Protein AF-A0AAE2D4R3-F1 (afdb_monomer_lite)

Foldseek 3Di:
DVVLVVVVVVVVVLDDPPDDPVLSLLLVLLCSQCVPPDDPVVSSVLSNVLSCCVPVVDDDPPVSVVVSCVSCVPSDPPPPPDDDPDDDDDDPPPDDDDDDDDDDDDDDD

Secondary structure (DSSP, 8-state):
-HHHHHHHHHHHTT--TT--HHHHHHHHHHHHHHTTTS-HHHHHHHHHHHHHHHHH-----HHHHHHHHHHHTTS-----TT---------------------------

Sequence (109 aa):
MLLFQLSMENLESWKRPHETPTEWRIRRSFLEKNFDKLQPERLQCLSHCFTNVKLYQVTYPTKVMEEINALGEDVGDIDTPGQSKQTNISPIISSSVGVVESEKEEQVS

pLDDT: mean 74.35, std 24.87, range [31.3, 98.38]

Organism: Schistosoma mekongi (NCBI:txid38744)

Radius of gyration: 20.98 Å; chains: 1; bounding box: 35×74×42 Å

InterPro domains:
  IPR021859 XRN2-binding (XTBD) domain [PF11952] (12-82)
  IPR021859 XRN2-binding (XTBD) domain [PS51827] (11-96)

Structure (mmCIF, N/CA/C/O backbone):
data_AF-A0AAE2D4R3-F1
#
_entry.id   AF-A0AAE2D4R3-F1
#
loop_
_atom_site.group_PDB
_atom_site.id
_atom_site.type_symbol
_atom_site.label_atom_id
_atom_site.label_alt_id
_atom_site.label_comp_id
_atom_site.label_asym_id
_atom_site.label_entity_id
_atom_site.label_seq_id
_atom_site.pdbx_PDB_ins_code
_atom_site.Cartn_x
_atom_site.Cartn_y
_atom_site.Cartn_z
_atom_site.occupancy
_atom_site.B_iso_or_equiv
_atom_site.auth_seq_id
_atom_site.auth_comp_id
_atom_site.auth_asym_id
_atom_site.auth_atom_id
_atom_site.pdbx_PDB_model_num
ATOM 1 N N . MET A 1 1 ? -11.827 -22.138 -4.155 1.00 49.84 1 MET A N 1
ATOM 2 C CA . MET A 1 1 ? -10.798 -22.119 -5.221 1.00 49.84 1 MET A CA 1
ATOM 3 C C . MET A 1 1 ? -11.171 -21.250 -6.423 1.00 49.84 1 MET A C 1
ATOM 5 O O . MET A 1 1 ? -10.287 -20.555 -6.888 1.00 49.84 1 MET A O 1
ATOM 9 N N . LEU A 1 2 ? -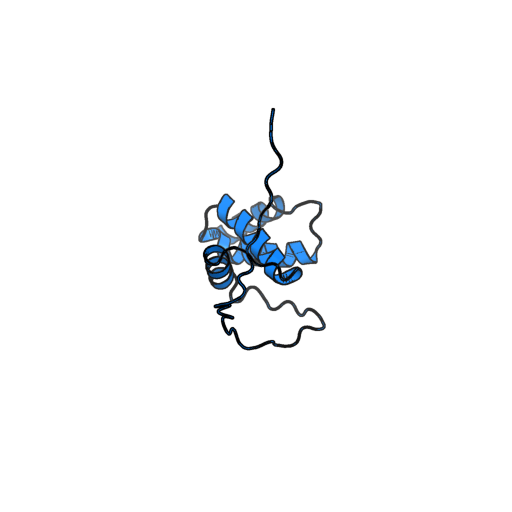12.426 -21.206 -6.901 1.00 47.47 2 LEU A N 1
ATOM 10 C CA . LEU A 1 2 ? -12.793 -20.385 -8.077 1.00 47.47 2 LEU A CA 1
ATOM 11 C C . LEU A 1 2 ? -12.680 -18.854 -7.880 1.00 47.47 2 LEU A C 1
ATOM 13 O O . LEU A 1 2 ? -12.335 -18.149 -8.820 1.00 47.47 2 LEU A O 1
ATOM 17 N N . LEU A 1 3 ? -12.930 -18.338 -6.669 1.00 49.47 3 LEU A N 1
ATOM 18 C CA . LEU A 1 3 ? -12.843 -16.895 -6.372 1.00 49.47 3 LEU A CA 1
ATOM 19 C C . LEU A 1 3 ? -11.412 -16.335 -6.490 1.00 49.47 3 LEU A C 1
ATOM 21 O O . LEU A 1 3 ? -11.238 -15.182 -6.864 1.00 49.47 3 LEU A O 1
ATOM 25 N N . PHE A 1 4 ? -10.393 -17.162 -6.236 1.00 50.28 4 PHE A N 1
ATOM 26 C CA . PHE A 1 4 ? -8.987 -16.738 -6.225 1.00 50.28 4 PHE A CA 1
ATOM 27 C C . PHE A 1 4 ? -8.403 -16.554 -7.635 1.00 50.28 4 PHE A C 1
ATOM 29 O O . PHE A 1 4 ? -7.438 -15.826 -7.825 1.00 50.28 4 PHE A O 1
ATOM 36 N N . GLN A 1 5 ? -8.980 -17.222 -8.638 1.00 47.25 5 GLN A N 1
ATOM 37 C CA . GLN A 1 5 ? -8.472 -17.176 -10.011 1.00 47.25 5 GLN A CA 1
ATOM 38 C C . GLN A 1 5 ? -9.074 -16.006 -10.807 1.00 47.25 5 GLN A C 1
ATOM 40 O O . GLN A 1 5 ? -8.384 -15.405 -11.622 1.00 47.25 5 GLN A O 1
ATOM 45 N N . LEU A 1 6 ? -10.316 -15.613 -10.491 1.00 48.88 6 LEU A N 1
ATOM 46 C CA . LEU A 1 6 ? -10.971 -14.409 -11.025 1.00 48.88 6 LEU A CA 1
ATOM 47 C C . LEU A 1 6 ? -10.335 -13.100 -10.518 1.00 48.88 6 LEU A C 1
ATOM 49 O O . LEU A 1 6 ? -10.417 -12.079 -11.196 1.00 48.88 6 LEU A O 1
ATOM 53 N N . SER A 1 7 ? -9.691 -13.105 -9.345 1.00 59.16 7 SER A N 1
ATOM 54 C CA . SER A 1 7 ? -9.035 -11.909 -8.798 1.00 59.16 7 SER A CA 1
ATOM 55 C C . SER A 1 7 ? -7.667 -11.628 -9.437 1.00 59.16 7 SER A C 1
ATOM 57 O O . SER A 1 7 ? -7.324 -10.465 -9.642 1.00 59.16 7 SER A O 1
ATOM 59 N N . MET A 1 8 ? -6.901 -12.657 -9.823 1.00 57.09 8 MET A N 1
ATOM 60 C CA . MET A 1 8 ? -5.547 -12.481 -10.372 1.00 57.09 8 MET A CA 1
ATOM 61 C C . MET A 1 8 ? -5.507 -11.808 -11.750 1.00 57.09 8 MET A C 1
ATOM 63 O O . MET A 1 8 ? -4.611 -10.995 -11.990 1.00 57.09 8 MET A O 1
ATOM 67 N N . GLU A 1 9 ? -6.454 -12.118 -12.643 1.00 60.09 9 GLU A N 1
ATOM 68 C CA . GLU A 1 9 ? -6.545 -11.465 -13.962 1.00 60.09 9 GLU A CA 1
ATOM 69 C C . GLU A 1 9 ? -6.920 -9.981 -13.828 1.00 60.09 9 GLU A C 1
ATOM 71 O O . GLU A 1 9 ? -6.399 -9.137 -14.557 1.00 60.09 9 GLU A O 1
ATOM 76 N N . ASN A 1 10 ? -7.735 -9.636 -12.826 1.00 74.12 10 ASN A N 1
ATOM 77 C CA . ASN A 1 10 ? -8.104 -8.249 -12.551 1.00 74.12 10 ASN A CA 1
ATOM 78 C C . ASN A 1 10 ? -6.934 -7.428 -11.996 1.00 74.12 10 ASN A C 1
ATOM 80 O O . ASN A 1 10 ? -6.803 -6.252 -12.337 1.00 74.12 10 ASN A O 1
ATOM 84 N N . LEU A 1 11 ? -6.062 -8.020 -11.176 1.00 88.06 11 LEU A N 1
ATOM 85 C CA . LEU A 1 11 ? -4.955 -7.281 -10.567 1.00 88.06 11 LEU A CA 1
ATOM 86 C C . LEU A 1 11 ? -3.894 -6.838 -11.574 1.00 88.06 11 LEU A C 1
ATOM 88 O O . LEU A 1 11 ? -3.338 -5.755 -11.409 1.00 88.06 11 LEU A O 1
ATOM 92 N N . GLU A 1 12 ? -3.632 -7.606 -12.636 1.00 90.06 12 GLU A N 1
ATOM 93 C CA . GLU A 1 12 ? -2.634 -7.198 -13.638 1.00 90.06 12 GLU A CA 1
ATOM 94 C C . GLU A 1 12 ? -3.031 -5.888 -14.336 1.00 90.06 12 GLU A C 1
ATOM 96 O O . GLU A 1 12 ? -2.170 -5.060 -14.629 1.00 90.06 12 GLU A O 1
ATOM 101 N N . SER A 1 13 ? -4.334 -5.632 -14.499 1.00 91.94 13 SER A N 1
ATOM 102 C CA . SER A 1 13 ? -4.835 -4.361 -15.043 1.00 91.94 13 SER A CA 1
ATOM 103 C C . SER A 1 13 ? -4.525 -3.146 -14.155 1.00 91.94 13 SER A C 1
ATOM 105 O O . SER A 1 13 ? -4.559 -2.008 -14.624 1.00 91.94 13 SER A O 1
ATOM 107 N N . TRP A 1 14 ? -4.206 -3.364 -12.874 1.00 94.19 14 TRP A N 1
ATOM 108 C CA . TRP A 1 14 ? -3.873 -2.295 -11.930 1.00 94.19 14 TRP A CA 1
ATOM 109 C C . TRP A 1 14 ? -2.390 -1.932 -11.945 1.00 94.19 14 TRP A C 1
ATOM 111 O O . TRP A 1 14 ? -2.019 -0.931 -11.322 1.00 94.19 14 TRP A O 1
ATOM 121 N N . LYS A 1 15 ? -1.536 -2.705 -12.626 1.00 95.56 15 LYS A N 1
ATOM 122 C CA . LYS A 1 15 ? -0.115 -2.392 -12.795 1.00 95.56 15 LYS A CA 1
ATOM 123 C C . LYS A 1 15 ? 0.064 -1.116 -13.619 1.00 95.56 15 LYS A C 1
ATOM 125 O O . LYS A 1 15 ? -0.559 -0.935 -14.663 1.00 95.56 15 LYS A O 1
ATOM 130 N N . ARG A 1 16 ? 0.946 -0.220 -13.176 1.00 93.88 16 ARG A N 1
ATOM 131 C CA . ARG A 1 16 ? 1.292 1.000 -13.910 1.00 93.88 16 ARG A CA 1
ATOM 132 C C . ARG A 1 16 ? 2.445 0.741 -14.883 1.00 93.88 16 ARG A C 1
ATOM 134 O O . ARG A 1 16 ? 3.377 0.016 -14.541 1.00 93.88 16 ARG A O 1
ATOM 141 N N . PRO A 1 17 ? 2.457 1.391 -16.062 1.00 95.25 17 PRO A N 1
ATOM 142 C CA . PRO A 1 17 ? 3.536 1.223 -17.040 1.00 95.25 17 PRO A CA 1
ATOM 143 C C . PRO A 1 17 ? 4.928 1.611 -16.524 1.00 95.25 17 PRO A C 1
ATOM 145 O O . PRO A 1 17 ? 5.927 1.109 -17.025 1.00 95.25 17 PRO A O 1
ATOM 148 N N . HIS A 1 18 ? 4.987 2.519 -15.547 1.00 94.69 18 HIS A N 1
ATOM 149 C CA . HIS A 1 18 ? 6.227 3.023 -14.957 1.00 94.69 18 HIS A CA 1
ATOM 150 C C . HIS A 1 18 ? 6.650 2.277 -13.684 1.00 94.69 18 HIS A C 1
ATOM 152 O O . HIS A 1 18 ? 7.687 2.615 -13.125 1.00 94.69 18 HIS A O 1
ATOM 158 N N . GLU A 1 19 ? 5.880 1.288 -13.215 1.00 95.00 19 GLU A N 1
ATOM 159 C CA . GLU A 1 19 ? 6.316 0.462 -12.088 1.00 95.00 19 GLU A CA 1
ATOM 160 C C . GLU A 1 19 ? 7.439 -0.478 -12.517 1.00 95.00 19 GLU A C 1
ATOM 162 O O . GLU A 1 19 ? 7.303 -1.278 -13.451 1.00 95.00 19 GLU A O 1
ATOM 167 N N . THR A 1 20 ? 8.540 -0.430 -11.777 1.00 96.44 20 THR A N 1
ATOM 168 C CA . THR A 1 20 ? 9.607 -1.416 -11.879 1.00 96.44 20 THR A CA 1
ATOM 169 C C . THR A 1 20 ? 9.093 -2.810 -11.498 1.00 96.44 20 THR A C 1
ATOM 171 O O . THR A 1 20 ? 8.130 -2.953 -10.734 1.00 96.44 20 THR A O 1
ATOM 174 N N . PRO A 1 21 ? 9.753 -3.887 -11.967 1.00 95.56 21 PRO A N 1
ATOM 175 C CA . PRO A 1 21 ? 9.395 -5.248 -11.571 1.00 95.56 21 PRO A CA 1
ATOM 176 C C . PRO A 1 21 ? 9.392 -5.458 -10.049 1.00 95.56 21 PRO A C 1
ATOM 178 O O . PRO A 1 21 ? 8.556 -6.199 -9.532 1.00 95.56 21 PRO A O 1
ATOM 181 N N . THR A 1 22 ? 10.297 -4.789 -9.330 1.00 95.00 22 THR A N 1
ATOM 182 C CA . THR A 1 22 ? 10.380 -4.859 -7.867 1.00 95.00 22 THR A CA 1
ATOM 183 C C . THR A 1 22 ? 9.192 -4.170 -7.202 1.00 95.00 22 THR A C 1
ATOM 185 O O . THR A 1 22 ? 8.558 -4.792 -6.352 1.00 95.00 22 THR A O 1
ATOM 188 N N . GLU A 1 23 ? 8.854 -2.939 -7.602 1.00 96.06 23 GLU A N 1
ATOM 189 C CA . GLU A 1 23 ? 7.675 -2.227 -7.083 1.00 96.06 23 GLU A CA 1
ATOM 190 C C . GLU A 1 23 ? 6.401 -3.038 -7.307 1.00 96.06 23 GLU A C 1
ATOM 192 O O . GLU A 1 23 ? 5.639 -3.254 -6.363 1.00 96.06 23 GLU A O 1
ATOM 197 N N . TRP A 1 24 ? 6.212 -3.557 -8.527 1.00 96.38 24 TRP A N 1
ATOM 198 C CA . TRP A 1 24 ? 5.021 -4.334 -8.852 1.00 96.38 24 TRP A CA 1
ATOM 199 C C . TRP A 1 24 ? 4.931 -5.612 -8.025 1.00 96.38 24 TRP A C 1
ATOM 201 O O . TRP A 1 24 ? 3.868 -5.915 -7.497 1.00 96.38 24 TRP A O 1
ATOM 211 N N . ARG A 1 25 ? 6.039 -6.344 -7.856 1.00 94.75 25 ARG A N 1
ATOM 212 C CA . ARG A 1 25 ? 6.060 -7.566 -7.041 1.00 94.75 25 ARG A CA 1
ATOM 213 C C . ARG A 1 25 ? 5.624 -7.291 -5.602 1.00 94.75 25 ARG A C 1
ATOM 215 O O . ARG A 1 25 ? 4.794 -8.022 -5.076 1.00 94.75 25 ARG A O 1
ATOM 222 N N . ILE A 1 26 ? 6.152 -6.238 -4.980 1.00 94.94 26 ILE A N 1
ATOM 223 C CA . ILE A 1 26 ? 5.806 -5.870 -3.597 1.00 94.94 26 ILE A CA 1
ATOM 224 C C . ILE A 1 26 ? 4.347 -5.430 -3.510 1.00 94.94 26 ILE A C 1
ATOM 226 O O . ILE A 1 26 ? 3.600 -5.905 -2.652 1.00 94.94 26 ILE A O 1
ATOM 230 N N . ARG A 1 27 ? 3.928 -4.550 -4.425 1.00 96.38 27 ARG A N 1
ATOM 231 C CA . ARG A 1 27 ? 2.567 -4.019 -4.436 1.00 96.38 27 ARG A CA 1
ATOM 232 C C . ARG A 1 27 ? 1.541 -5.119 -4.672 1.00 96.38 27 ARG A C 1
ATOM 234 O O . ARG A 1 27 ? 0.541 -5.180 -3.964 1.00 96.38 27 ARG A O 1
ATOM 241 N N . ARG A 1 28 ? 1.800 -6.012 -5.628 1.00 95.12 28 ARG A N 1
ATOM 242 C CA . ARG A 1 28 ? 0.930 -7.141 -5.966 1.00 95.12 28 ARG A CA 1
ATOM 243 C C . ARG A 1 28 ? 0.727 -8.069 -4.775 1.00 95.12 28 ARG A C 1
ATOM 245 O O . ARG A 1 28 ? -0.418 -8.392 -4.482 1.00 95.12 28 ARG A O 1
ATOM 252 N N . SER A 1 29 ? 1.783 -8.415 -4.041 1.00 93.88 29 SER A N 1
ATOM 253 C CA . SER A 1 29 ? 1.650 -9.246 -2.838 1.00 93.88 29 SER A CA 1
ATOM 254 C C . SER A 1 29 ? 0.737 -8.602 -1.785 1.00 93.88 29 SER A C 1
ATOM 256 O O . SER A 1 29 ? -0.068 -9.288 -1.154 1.00 93.88 29 SER A O 1
ATOM 258 N N . PHE A 1 30 ? 0.803 -7.275 -1.621 1.00 95.62 30 PHE A N 1
ATOM 259 C CA . PHE A 1 30 ? -0.113 -6.547 -0.738 1.00 95.62 30 PHE A CA 1
ATOM 260 C C . PHE A 1 30 ? -1.560 -6.562 -1.258 1.00 95.62 30 PHE A C 1
ATOM 262 O O . PHE A 1 30 ? -2.491 -6.745 -0.471 1.00 95.62 30 PHE A O 1
ATOM 269 N N . LEU A 1 31 ? -1.752 -6.379 -2.571 1.00 94.75 31 LEU A N 1
ATOM 270 C CA . LEU A 1 31 ? -3.064 -6.419 -3.223 1.00 94.75 31 LEU A CA 1
ATOM 271 C C . LEU A 1 31 ? -3.727 -7.791 -3.069 1.00 94.75 31 LEU A C 1
ATOM 273 O O . LEU A 1 31 ? -4.876 -7.861 -2.650 1.00 94.75 31 LEU A O 1
ATOM 277 N N . GLU A 1 32 ? -3.001 -8.871 -3.354 1.00 92.62 32 GLU A N 1
ATOM 278 C CA . GLU A 1 32 ? -3.505 -10.248 -3.282 1.00 92.62 32 GLU A CA 1
ATOM 279 C C . GLU A 1 32 ? -3.922 -10.628 -1.857 1.00 92.62 32 GLU A C 1
ATOM 281 O O . GLU A 1 32 ? -5.008 -11.168 -1.650 1.00 92.62 32 GLU A O 1
ATOM 286 N N . LYS A 1 33 ? -3.110 -10.281 -0.850 1.00 91.88 33 LYS A N 1
ATOM 287 C CA . LYS A 1 33 ? -3.406 -10.578 0.563 1.00 91.88 33 LYS A CA 1
ATOM 288 C C . LYS A 1 33 ? -4.668 -9.874 1.073 1.00 91.88 33 LYS A C 1
ATOM 290 O O . LYS A 1 33 ? -5.328 -10.367 1.994 1.00 91.88 33 LYS A O 1
ATOM 295 N N . ASN A 1 34 ? -4.963 -8.691 0.542 1.00 93.06 34 ASN A N 1
ATOM 296 C CA . ASN A 1 34 ? -5.977 -7.793 1.093 1.00 93.06 34 ASN A CA 1
ATOM 297 C C . ASN A 1 34 ? -7.155 -7.547 0.141 1.00 93.06 34 ASN A C 1
ATOM 299 O O . ASN A 1 34 ? -8.009 -6.718 0.455 1.00 93.06 34 ASN A O 1
ATOM 303 N N . PHE A 1 35 ? -7.231 -8.293 -0.967 1.00 90.75 35 PHE A N 1
ATOM 304 C CA . PHE A 1 35 ? -8.233 -8.117 -2.019 1.00 90.75 35 PHE A CA 1
ATOM 305 C C . PHE A 1 35 ? -9.669 -8.141 -1.488 1.00 90.75 35 PHE A C 1
ATOM 307 O O . PHE A 1 35 ? -10.453 -7.246 -1.784 1.00 90.75 35 PHE A O 1
ATOM 314 N N . ASP A 1 36 ? -9.979 -9.106 -0.623 1.00 90.50 36 ASP A N 1
ATOM 315 C CA . ASP A 1 36 ? -11.330 -9.298 -0.084 1.00 90.50 36 ASP A CA 1
ATOM 316 C C . ASP A 1 36 ? -11.606 -8.481 1.194 1.00 90.50 36 ASP A C 1
ATOM 318 O O . ASP A 1 36 ? -12.699 -8.548 1.755 1.00 90.50 36 ASP A O 1
ATOM 322 N N . LYS A 1 37 ? -10.618 -7.726 1.696 1.00 91.44 37 LYS A N 1
ATOM 323 C CA . LYS A 1 37 ? -10.720 -6.992 2.974 1.00 91.44 37 LYS A CA 1
ATOM 324 C C . LYS A 1 37 ? -11.075 -5.521 2.803 1.00 91.44 37 LYS A C 1
ATOM 326 O O . LYS A 1 37 ? -11.509 -4.884 3.759 1.00 91.44 37 LYS A O 1
ATOM 331 N N . LEU A 1 38 ? -10.827 -4.966 1.621 1.00 90.94 38 LEU A N 1
ATOM 332 C CA . LEU A 1 38 ? -10.893 -3.535 1.362 1.00 90.94 38 LEU A CA 1
ATOM 333 C C . LEU A 1 38 ? -11.651 -3.248 0.072 1.00 90.94 38 LEU A C 1
ATOM 335 O O . LEU A 1 38 ? -11.616 -4.025 -0.877 1.00 90.94 38 LEU A O 1
ATOM 339 N N . GLN A 1 39 ? -12.281 -2.077 0.016 1.00 93.62 39 GLN A N 1
ATOM 340 C CA . GLN A 1 39 ? -12.819 -1.565 -1.240 1.00 93.62 39 GLN A CA 1
ATOM 341 C C . GLN A 1 39 ? -11.681 -1.299 -2.243 1.00 93.62 39 GLN A C 1
ATOM 343 O O . GLN A 1 39 ? -10.595 -0.882 -1.816 1.00 93.62 39 GLN A O 1
ATOM 348 N N . PRO A 1 40 ? -11.910 -1.488 -3.557 1.00 91.19 40 PRO A N 1
ATOM 349 C CA . PRO A 1 40 ? -10.875 -1.377 -4.585 1.00 91.19 40 PRO A CA 1
ATOM 350 C C . PRO A 1 40 ? -10.056 -0.084 -4.527 1.00 91.19 40 PRO A C 1
ATOM 352 O O . PRO A 1 40 ? -8.829 -0.119 -4.612 1.00 91.19 40 PRO A O 1
ATOM 355 N N . GLU A 1 41 ? -10.712 1.058 -4.328 1.00 94.19 41 GLU A N 1
ATOM 356 C CA . GLU A 1 41 ? -10.071 2.373 -4.286 1.00 94.19 41 GLU A CA 1
ATOM 357 C C . GLU A 1 41 ? -9.135 2.496 -3.077 1.00 94.19 41 GLU A C 1
ATOM 359 O O . GLU A 1 41 ? -7.995 2.958 -3.198 1.00 94.19 41 GLU A O 1
ATOM 364 N N . ARG A 1 42 ? -9.589 2.034 -1.902 1.00 96.00 42 ARG A N 1
ATOM 365 C CA . ARG A 1 42 ? -8.780 2.046 -0.676 1.00 96.00 42 ARG A CA 1
ATOM 366 C C . ARG A 1 42 ? -7.615 1.071 -0.780 1.00 96.00 42 ARG A C 1
ATOM 368 O O . ARG A 1 42 ? -6.501 1.422 -0.396 1.00 96.00 42 ARG A O 1
ATOM 375 N N . LEU A 1 43 ? -7.862 -0.112 -1.337 1.00 95.88 43 LEU A N 1
ATOM 376 C CA . LEU A 1 43 ? -6.853 -1.138 -1.558 1.00 95.88 43 LEU A CA 1
ATOM 377 C C . LEU A 1 43 ? -5.736 -0.637 -2.483 1.00 95.88 43 LEU A C 1
ATOM 379 O O . LEU A 1 43 ? -4.561 -0.768 -2.143 1.00 95.88 43 LEU A O 1
ATOM 383 N N . GLN A 1 44 ? -6.084 -0.001 -3.607 1.00 95.75 44 GLN A N 1
ATOM 384 C CA . GLN A 1 44 ? -5.094 0.603 -4.502 1.00 95.75 44 GLN A CA 1
ATOM 385 C C . GLN A 1 44 ? -4.271 1.670 -3.779 1.00 95.75 44 GLN A C 1
ATOM 387 O O . GLN A 1 44 ? -3.041 1.617 -3.817 1.00 95.75 44 GLN A O 1
ATOM 392 N N . CYS A 1 45 ? -4.929 2.590 -3.070 1.00 97.81 45 CYS A N 1
ATOM 393 C CA . CYS A 1 45 ? -4.259 3.655 -2.326 1.00 97.81 45 CYS A CA 1
ATOM 394 C C . CYS A 1 45 ? -3.255 3.098 -1.303 1.00 97.81 45 CYS A C 1
ATOM 396 O O . CYS A 1 45 ? -2.076 3.453 -1.335 1.00 97.81 45 CYS A O 1
ATOM 398 N N . LEU A 1 46 ? -3.696 2.172 -0.449 1.00 97.94 46 LEU A N 1
ATOM 399 C CA . LEU A 1 46 ? -2.841 1.581 0.577 1.00 97.94 46 LEU A CA 1
ATOM 400 C C . LEU A 1 46 ? -1.722 0.724 -0.010 1.00 97.94 46 LEU A C 1
ATOM 402 O O . LEU A 1 46 ? -0.624 0.735 0.535 1.00 97.94 46 LEU A O 1
ATOM 406 N N . SER A 1 47 ? -1.955 0.044 -1.137 1.00 97.31 47 SER A N 1
ATOM 407 C CA . SER A 1 47 ? -0.906 -0.728 -1.807 1.00 97.31 47 SER A CA 1
ATOM 408 C C . SER A 1 47 ? 0.260 0.158 -2.256 1.00 97.31 47 SER A C 1
ATOM 410 O O . SER A 1 47 ? 1.416 -0.214 -2.081 1.00 97.31 47 SER A O 1
ATOM 412 N N . HIS A 1 48 ? -0.023 1.366 -2.756 1.00 97.38 48 HIS A N 1
ATOM 413 C CA . HIS A 1 48 ? 1.017 2.329 -3.114 1.00 97.38 48 HIS A CA 1
ATOM 414 C C . HIS A 1 48 ? 1.742 2.861 -1.879 1.00 97.38 48 HIS A C 1
ATOM 416 O O . HIS A 1 48 ? 2.971 2.910 -1.866 1.00 97.38 48 HIS A O 1
ATOM 422 N N . CYS A 1 49 ? 1.005 3.215 -0.824 1.00 98.00 49 CYS A N 1
ATOM 423 C CA . CYS A 1 49 ? 1.619 3.666 0.420 1.00 98.00 49 CYS A CA 1
ATOM 424 C C . CYS A 1 49 ? 2.524 2.581 1.029 1.00 98.00 49 CYS A C 1
ATOM 426 O O . CYS A 1 49 ? 3.639 2.890 1.437 1.00 98.00 49 CYS A O 1
ATOM 428 N N . PHE A 1 50 ? 2.093 1.315 1.032 1.00 97.44 50 PHE A N 1
ATOM 429 C CA . PHE A 1 50 ? 2.896 0.183 1.500 1.00 97.44 50 PHE A CA 1
ATOM 430 C C . PHE A 1 50 ? 4.195 0.038 0.703 1.00 97.44 50 PHE A C 1
ATOM 432 O O . PHE A 1 50 ? 5.270 -0.024 1.300 1.00 97.44 50 PHE A O 1
ATOM 439 N N . THR A 1 51 ? 4.116 0.043 -0.632 1.00 96.62 51 THR A N 1
ATOM 440 C CA . THR A 1 51 ? 5.305 -0.027 -1.495 1.00 96.62 51 THR A CA 1
ATOM 441 C C . THR A 1 51 ? 6.262 1.125 -1.211 1.00 96.62 51 THR A C 1
ATOM 443 O O . THR A 1 51 ? 7.464 0.898 -1.082 1.00 96.62 51 THR A O 1
ATOM 446 N N . ASN A 1 52 ? 5.742 2.341 -1.029 1.00 96.56 52 ASN A N 1
ATOM 447 C CA . ASN A 1 52 ? 6.574 3.503 -0.745 1.00 96.56 52 ASN A CA 1
ATOM 448 C C . ASN A 1 52 ? 7.260 3.421 0.622 1.00 96.56 52 ASN A C 1
ATOM 450 O O . ASN A 1 52 ? 8.443 3.738 0.728 1.00 96.56 52 ASN A O 1
ATOM 454 N N . VAL A 1 53 ? 6.555 2.964 1.660 1.00 95.75 53 VAL A N 1
ATOM 455 C CA . VAL A 1 53 ? 7.154 2.718 2.981 1.00 95.75 53 VAL A CA 1
ATOM 456 C C . VAL A 1 53 ? 8.250 1.655 2.870 1.00 95.75 53 VAL A C 1
ATOM 458 O O . VAL A 1 53 ? 9.352 1.852 3.374 1.00 95.75 53 VAL A O 1
ATOM 461 N N . LYS A 1 54 ? 7.981 0.540 2.177 1.00 93.06 54 LYS A N 1
ATOM 462 C CA . LYS A 1 54 ? 8.911 -0.595 2.078 1.00 93.06 54 LYS A CA 1
ATOM 463 C C . LYS A 1 54 ? 10.160 -0.299 1.248 1.00 93.06 54 LYS A C 1
ATOM 465 O O . LYS A 1 54 ? 11.241 -0.730 1.633 1.00 93.06 54 LYS A O 1
ATOM 470 N N . LEU A 1 55 ? 10.029 0.401 0.123 1.00 94.38 55 LEU A N 1
ATOM 471 C CA . LEU A 1 55 ? 11.151 0.652 -0.789 1.00 94.38 55 LEU A CA 1
ATOM 472 C C . LEU A 1 55 ? 11.855 1.982 -0.542 1.00 94.38 55 LEU A C 1
ATOM 474 O O . LEU A 1 55 ? 13.072 2.064 -0.691 1.00 94.38 55 LEU A O 1
ATOM 478 N N . TYR A 1 56 ? 11.100 3.013 -0.169 1.00 94.31 56 TYR A N 1
ATOM 479 C CA . TYR A 1 56 ? 11.595 4.387 -0.097 1.00 94.31 56 TYR A CA 1
ATOM 480 C C . TYR A 1 56 ? 11.617 4.946 1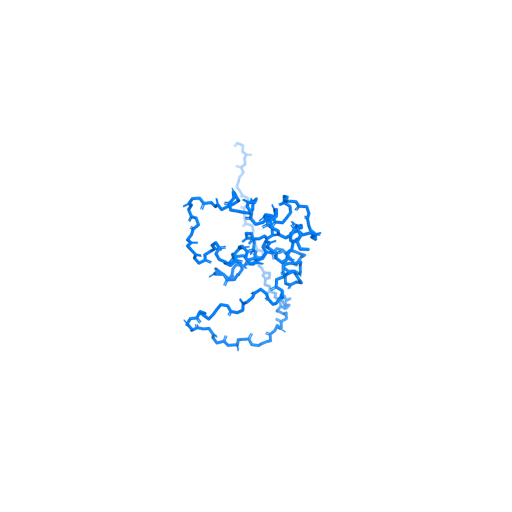.328 1.00 94.31 56 TYR A C 1
ATOM 482 O O . TYR A 1 56 ? 12.031 6.087 1.512 1.00 94.31 56 TYR A O 1
ATOM 490 N N . GLN A 1 57 ? 11.199 4.161 2.331 1.00 91.94 57 GLN A N 1
ATOM 491 C CA . GLN A 1 57 ? 11.239 4.519 3.758 1.00 91.94 57 GLN A CA 1
ATOM 492 C C . GLN A 1 57 ? 10.518 5.836 4.085 1.00 91.94 57 GLN A C 1
ATOM 494 O O . GLN A 1 57 ? 10.841 6.518 5.058 1.00 91.94 57 GLN A O 1
ATOM 499 N N . VAL A 1 58 ? 9.524 6.203 3.273 1.00 96.19 58 VAL A N 1
ATOM 500 C CA . VAL A 1 58 ? 8.686 7.373 3.546 1.00 96.19 58 VAL A CA 1
ATOM 501 C C . VAL A 1 58 ? 7.697 7.066 4.664 1.00 96.19 58 VAL A C 1
ATOM 503 O O . VAL A 1 58 ? 7.363 5.908 4.922 1.00 96.19 58 VAL A O 1
ATOM 506 N N . THR A 1 59 ? 7.185 8.112 5.304 1.00 94.88 59 THR A N 1
ATOM 507 C CA . THR A 1 59 ? 6.160 8.002 6.341 1.00 94.88 59 THR A CA 1
ATOM 508 C C . THR A 1 59 ? 4.875 8.710 5.926 1.00 94.88 59 THR A C 1
ATOM 510 O O . THR A 1 59 ? 4.871 9.660 5.143 1.00 94.88 59 THR A O 1
ATOM 513 N N . TYR A 1 60 ? 3.764 8.219 6.463 1.00 96.38 60 TYR A N 1
ATOM 514 C CA . TYR A 1 60 ? 2.419 8.754 6.269 1.00 96.38 60 TYR A CA 1
ATOM 515 C C . TYR A 1 60 ? 1.800 9.092 7.636 1.00 96.38 60 TYR A C 1
ATOM 517 O O . TYR A 1 60 ? 2.373 8.738 8.670 1.00 96.38 60 TYR A O 1
ATOM 525 N N . PRO A 1 61 ? 0.636 9.767 7.689 1.00 98.38 61 PRO A N 1
ATOM 526 C CA . PRO A 1 61 ? -0.061 10.013 8.950 1.00 98.38 61 PRO A CA 1
ATOM 527 C C . PRO A 1 61 ? -0.282 8.731 9.762 1.00 98.38 61 PRO A C 1
ATOM 529 O O . PRO A 1 61 ? -0.534 7.671 9.190 1.00 98.38 61 PRO A O 1
ATOM 532 N N . THR A 1 62 ? -0.258 8.839 11.094 1.00 96.81 62 THR A N 1
ATOM 533 C CA . THR A 1 62 ? -0.260 7.697 12.029 1.00 96.81 62 THR A CA 1
ATOM 534 C C . THR A 1 62 ? -1.308 6.637 11.702 1.00 96.81 62 THR A C 1
ATOM 536 O O . THR A 1 62 ? -0.969 5.467 11.575 1.00 96.81 62 THR A O 1
ATOM 539 N N . LYS A 1 63 ? -2.558 7.046 11.451 1.00 96.75 63 LYS A N 1
ATOM 540 C CA . LYS A 1 63 ? -3.652 6.119 11.115 1.00 96.75 63 LYS A CA 1
ATOM 541 C C . LYS A 1 63 ? -3.380 5.292 9.854 1.00 96.75 63 LYS A C 1
ATOM 543 O O . LYS A 1 63 ? -3.765 4.134 9.778 1.00 96.75 63 LYS A O 1
ATOM 548 N N . VAL A 1 64 ? -2.719 5.887 8.859 1.00 96.94 64 VAL A N 1
ATOM 549 C CA . VAL A 1 64 ? -2.340 5.199 7.616 1.00 96.94 64 VAL A CA 1
ATOM 550 C C . VAL A 1 64 ? -1.210 4.212 7.889 1.00 96.94 64 VAL A C 1
ATOM 552 O O . VAL A 1 64 ? -1.253 3.092 7.394 1.00 96.94 64 VAL A O 1
ATOM 555 N N . MET A 1 65 ? -0.228 4.600 8.706 1.00 97.19 65 MET A N 1
ATOM 556 C CA . MET A 1 65 ? 0.869 3.708 9.089 1.00 97.19 65 MET A CA 1
ATOM 557 C C . MET A 1 65 ? 0.364 2.488 9.865 1.00 97.19 65 MET A C 1
ATOM 559 O O . MET A 1 65 ? 0.772 1.371 9.567 1.00 97.19 65 MET A O 1
ATOM 563 N N . GLU A 1 66 ? -0.553 2.678 10.816 1.00 97.00 66 GLU A N 1
ATOM 564 C CA . GLU A 1 66 ? -1.184 1.590 11.574 1.00 97.00 66 GLU A CA 1
ATOM 565 C C . GLU A 1 66 ? -1.911 0.602 10.654 1.00 97.00 66 GLU A C 1
ATOM 567 O O . GLU A 1 66 ? -1.707 -0.608 10.754 1.00 97.00 66 GLU A O 1
ATOM 572 N N . GLU A 1 67 ? -2.710 1.114 9.716 1.00 96.69 67 GLU A N 1
ATOM 573 C CA . GLU A 1 67 ? -3.476 0.290 8.780 1.00 96.69 67 GLU A CA 1
ATOM 574 C C . GLU A 1 67 ? -2.562 -0.492 7.825 1.00 96.69 67 GLU A C 1
ATOM 576 O O . GLU A 1 67 ? -2.748 -1.692 7.624 1.00 96.69 67 GLU A O 1
ATOM 581 N N . ILE A 1 68 ? -1.528 0.155 7.281 1.00 95.81 68 ILE A N 1
ATOM 582 C CA . ILE A 1 68 ? -0.549 -0.492 6.399 1.00 95.81 68 ILE A CA 1
ATOM 583 C C . ILE A 1 68 ? 0.236 -1.571 7.142 1.00 95.81 68 ILE A C 1
ATOM 585 O O . ILE A 1 68 ? 0.454 -2.644 6.583 1.00 95.81 68 ILE A O 1
ATOM 589 N N . ASN A 1 69 ? 0.641 -1.315 8.387 1.00 94.38 69 ASN A N 1
ATOM 590 C CA . ASN A 1 69 ? 1.370 -2.290 9.194 1.00 94.38 69 ASN A CA 1
ATOM 591 C C . ASN A 1 69 ? 0.503 -3.517 9.499 1.00 94.38 69 ASN A C 1
ATOM 593 O O . ASN A 1 69 ? 0.960 -4.642 9.314 1.00 94.38 69 ASN A O 1
ATOM 597 N N . ALA A 1 70 ? -0.758 -3.310 9.886 1.00 95.44 70 ALA A N 1
ATOM 598 C CA . ALA A 1 70 ? -1.688 -4.400 10.171 1.00 95.44 70 ALA A CA 1
ATOM 599 C C . ALA A 1 70 ? -2.018 -5.244 8.923 1.00 95.44 70 ALA A C 1
ATOM 601 O O . ALA A 1 70 ? -2.148 -6.463 8.998 1.00 95.44 70 ALA A O 1
ATOM 602 N N . LEU A 1 71 ? -2.151 -4.614 7.753 1.00 94.75 71 LEU A N 1
ATOM 603 C CA . LEU A 1 71 ? -2.484 -5.309 6.501 1.00 94.75 71 LEU A CA 1
ATOM 604 C C . LEU A 1 71 ? -1.263 -5.908 5.788 1.00 94.75 71 LEU A C 1
ATOM 606 O O . LEU A 1 71 ? -1.412 -6.850 5.003 1.00 94.75 71 LEU A O 1
ATOM 610 N N . GLY A 1 72 ? -0.081 -5.340 6.025 1.00 92.25 72 GLY A N 1
ATOM 611 C CA . GLY A 1 72 ? 1.188 -5.690 5.389 1.00 92.25 72 GLY A CA 1
ATOM 612 C C . GLY A 1 72 ? 2.036 -6.698 6.164 1.00 92.25 72 GLY A C 1
ATOM 613 O O . GLY A 1 72 ? 3.087 -7.098 5.666 1.00 92.25 72 GLY A O 1
ATOM 614 N N . GLU A 1 73 ? 1.601 -7.122 7.353 1.00 85.56 73 GLU A N 1
ATOM 615 C CA . GLU A 1 73 ? 2.220 -8.223 8.102 1.00 85.56 73 GLU A CA 1
ATOM 616 C C . GLU A 1 73 ? 2.352 -9.462 7.196 1.00 85.56 73 GLU A C 1
ATOM 618 O O . GLU A 1 73 ? 1.449 -9.742 6.409 1.00 85.56 73 GLU A O 1
ATOM 623 N N . ASP A 1 74 ? 3.474 -10.182 7.225 1.00 78.81 74 ASP A N 1
ATOM 624 C CA . ASP A 1 74 ? 3.775 -11.333 6.346 1.00 78.81 74 ASP A CA 1
ATOM 625 C C . ASP A 1 74 ? 3.733 -11.089 4.823 1.00 78.81 74 ASP A C 1
ATOM 627 O O . ASP A 1 74 ? 3.866 -12.036 4.042 1.00 78.81 74 ASP A O 1
ATOM 631 N N . VAL A 1 75 ? 3.583 -9.847 4.344 1.00 77.12 75 VAL A N 1
ATOM 632 C CA . VAL A 1 75 ? 3.850 -9.525 2.933 1.00 77.12 75 VAL A CA 1
ATOM 633 C C . VAL A 1 75 ? 5.369 -9.508 2.766 1.00 77.12 75 VAL A C 1
ATOM 635 O O . VAL A 1 75 ? 5.987 -8.453 2.872 1.00 77.12 75 VAL A O 1
ATOM 638 N N . GLY A 1 76 ? 5.912 -10.724 2.614 1.00 58.94 76 GLY A N 1
ATOM 639 C CA . GLY A 1 76 ? 7.306 -11.148 2.452 1.00 58.94 76 GLY A CA 1
ATOM 640 C C . GLY A 1 76 ? 8.394 -10.116 2.734 1.00 58.94 76 GLY A C 1
ATOM 641 O O . GLY A 1 76 ? 8.499 -9.114 2.026 1.00 58.94 76 GLY A O 1
ATOM 642 N N . ASP A 1 77 ? 9.294 -10.436 3.668 1.00 56.06 77 ASP A N 1
ATOM 643 C CA . ASP A 1 77 ? 10.659 -9.906 3.639 1.00 56.06 77 ASP A CA 1
ATOM 644 C C . ASP A 1 77 ? 11.277 -10.323 2.301 1.00 56.06 77 ASP A C 1
ATOM 646 O O . ASP A 1 77 ? 11.756 -11.439 2.117 1.00 56.06 77 ASP A O 1
ATOM 650 N N . ILE A 1 78 ? 11.170 -9.447 1.305 1.00 53.47 78 ILE A N 1
ATOM 651 C CA . ILE A 1 78 ? 11.935 -9.599 0.081 1.00 53.47 78 ILE A CA 1
ATOM 652 C C . ILE A 1 78 ? 13.369 -9.350 0.514 1.00 53.47 78 ILE A C 1
ATOM 654 O O . ILE A 1 78 ? 13.645 -8.256 1.000 1.00 53.47 78 ILE A O 1
ATOM 658 N N . ASP A 1 79 ? 14.237 -10.350 0.365 1.00 46.62 79 ASP A N 1
ATOM 659 C CA . ASP A 1 79 ? 15.672 -10.242 0.618 1.00 46.62 79 ASP A CA 1
ATOM 660 C C . ASP A 1 79 ? 16.252 -9.083 -0.208 1.00 46.62 79 ASP A C 1
ATOM 662 O O . ASP A 1 79 ? 16.728 -9.251 -1.333 1.00 46.62 79 ASP A O 1
ATOM 666 N N . THR A 1 80 ? 16.170 -7.863 0.313 1.00 44.62 80 THR A N 1
ATOM 667 C CA . THR A 1 80 ? 16.965 -6.738 -0.137 1.00 44.62 80 THR A CA 1
ATOM 668 C C . THR A 1 80 ? 18.362 -7.000 0.409 1.00 44.62 80 THR A C 1
ATOM 670 O O . THR A 1 80 ? 18.541 -7.088 1.627 1.00 44.62 80 THR A O 1
ATOM 673 N N . PRO A 1 81 ? 19.385 -7.172 -0.4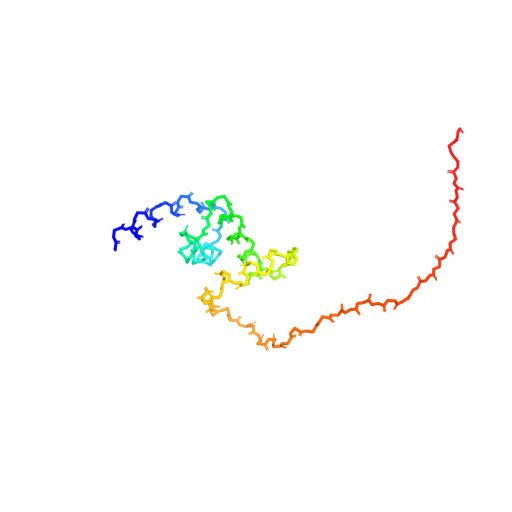47 1.00 33.88 81 PRO A N 1
ATOM 674 C CA . PRO A 1 81 ? 20.745 -7.295 0.041 1.00 33.88 81 PRO A CA 1
ATOM 675 C C . PRO A 1 81 ? 21.108 -5.994 0.771 1.00 33.88 81 PRO A C 1
ATOM 677 O O . PRO A 1 81 ? 21.297 -4.958 0.138 1.00 33.88 81 PRO A O 1
ATOM 680 N N . GLY A 1 82 ? 21.172 -6.047 2.105 1.00 43.72 82 GLY A N 1
ATOM 681 C CA . GLY A 1 82 ? 21.761 -4.999 2.940 1.00 43.72 82 GLY A CA 1
ATOM 682 C C . GLY A 1 82 ? 20.808 -4.107 3.741 1.00 43.72 82 GLY A C 1
ATOM 683 O O . GLY A 1 82 ? 20.954 -2.890 3.674 1.00 43.72 82 GLY A O 1
ATOM 684 N N . GLN A 1 83 ? 19.906 -4.656 4.565 1.00 46.44 83 GLN A N 1
ATOM 685 C CA . GLN A 1 83 ? 19.283 -3.860 5.635 1.00 46.44 83 GLN A CA 1
ATOM 686 C C . GLN A 1 83 ? 19.370 -4.547 7.002 1.00 46.44 83 GLN A C 1
ATOM 688 O O . GLN A 1 83 ? 18.800 -5.604 7.262 1.00 46.44 83 GLN A O 1
ATOM 693 N N . SER A 1 84 ? 20.147 -3.912 7.877 1.00 38.00 84 SER A N 1
ATOM 694 C CA . SER A 1 84 ? 20.299 -4.208 9.296 1.00 38.00 84 SER A CA 1
ATOM 695 C C . SER A 1 84 ? 18.938 -4.188 9.990 1.00 38.00 84 SER A C 1
ATOM 697 O O . SER A 1 84 ? 18.167 -3.244 9.830 1.00 38.00 84 SER A O 1
ATOM 699 N N . LYS A 1 85 ? 18.662 -5.200 10.816 1.00 44.06 85 LYS A N 1
ATOM 700 C CA . LYS A 1 85 ? 17.499 -5.232 11.708 1.00 44.06 85 LYS A CA 1
ATOM 701 C C . LYS A 1 85 ? 17.597 -4.072 12.708 1.00 44.06 85 LYS A C 1
ATOM 703 O O . LYS A 1 85 ? 18.256 -4.216 13.734 1.00 44.06 85 LYS A O 1
ATOM 708 N N . GLN A 1 86 ? 16.967 -2.928 12.440 1.00 40.75 86 GLN A N 1
ATOM 709 C CA . GLN A 1 86 ? 16.805 -1.892 13.460 1.00 40.75 86 GLN A CA 1
ATOM 710 C C . GLN A 1 86 ? 15.534 -2.191 14.257 1.00 40.75 86 GLN A C 1
ATOM 712 O O . GLN A 1 86 ? 14.424 -1.794 13.920 1.00 40.75 86 GLN A O 1
ATOM 717 N N . THR A 1 87 ? 15.728 -2.958 15.323 1.00 40.06 87 THR A N 1
ATOM 718 C CA . THR A 1 87 ? 14.786 -3.101 16.430 1.00 40.06 87 THR A CA 1
ATOM 719 C C . THR A 1 87 ? 14.650 -1.784 17.201 1.00 40.06 87 THR A C 1
ATOM 721 O O . THR A 1 87 ? 15.660 -1.118 17.430 1.00 40.06 87 THR A O 1
ATOM 724 N N . ASN A 1 88 ? 13.443 -1.542 17.718 1.00 35.34 88 ASN A N 1
ATOM 725 C CA . ASN A 1 88 ? 13.021 -0.534 18.705 1.00 35.34 88 ASN A CA 1
ATOM 726 C C . ASN A 1 88 ? 12.467 0.787 18.156 1.00 35.34 88 ASN A C 1
ATOM 728 O O . ASN A 1 88 ? 13.182 1.734 17.843 1.00 35.34 88 ASN A O 1
ATOM 732 N N . ILE A 1 89 ? 11.134 0.843 18.164 1.00 49.34 89 ILE A N 1
ATOM 733 C CA . ILE A 1 89 ? 10.351 2.070 18.218 1.00 49.34 89 ILE A CA 1
ATOM 734 C C . ILE A 1 89 ? 10.546 2.668 19.617 1.00 49.34 89 ILE A C 1
ATOM 736 O O . ILE A 1 89 ? 10.141 2.060 20.605 1.00 49.34 89 ILE A O 1
ATOM 740 N N . SER A 1 90 ? 11.107 3.872 19.687 1.00 31.30 90 SER A N 1
ATOM 741 C CA . SER A 1 90 ? 10.919 4.782 20.820 1.00 31.30 90 SER A CA 1
ATOM 742 C C . SER A 1 90 ?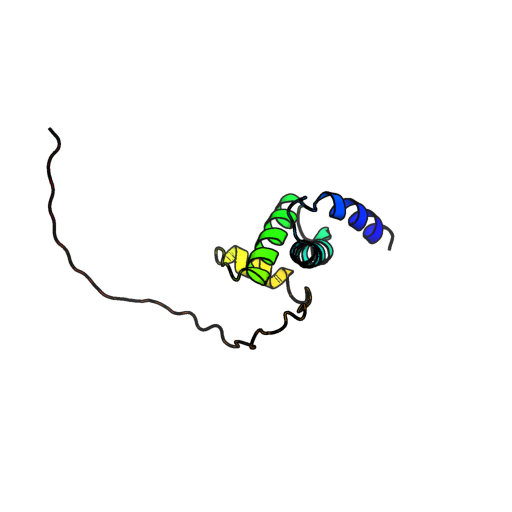 10.342 6.086 20.267 1.00 31.30 90 SER A C 1
ATOM 744 O O . SER A 1 90 ? 10.922 6.639 19.329 1.00 31.30 90 SER A O 1
ATOM 746 N N . PRO A 1 91 ? 9.217 6.598 20.793 1.00 42.78 91 PRO A N 1
ATOM 747 C CA . PRO A 1 91 ? 8.662 7.860 20.331 1.00 42.78 91 PRO A CA 1
ATOM 748 C C . PRO A 1 91 ? 9.547 9.003 20.842 1.00 42.78 91 PRO A C 1
ATOM 750 O O . PRO A 1 91 ? 9.662 9.210 22.050 1.00 42.78 91 PRO A O 1
ATOM 753 N N . ILE A 1 92 ? 10.175 9.760 19.938 1.00 41.44 92 ILE A N 1
ATOM 754 C CA . ILE A 1 92 ? 10.798 11.032 20.320 1.00 41.44 92 ILE A CA 1
ATOM 755 C C . ILE A 1 92 ? 9.665 12.037 20.523 1.00 41.44 92 ILE A C 1
ATOM 757 O O . ILE A 1 92 ? 9.157 12.650 19.586 1.00 41.44 92 ILE A O 1
ATOM 761 N N . ILE A 1 93 ? 9.262 12.178 21.782 1.00 45.84 93 ILE A N 1
ATOM 762 C CA . ILE A 1 93 ? 8.534 13.338 22.281 1.00 45.84 93 ILE A CA 1
ATOM 763 C C . ILE A 1 93 ? 9.522 14.508 22.207 1.00 45.84 93 ILE A C 1
ATOM 765 O O . ILE A 1 93 ? 10.402 14.628 23.055 1.00 45.84 93 ILE A O 1
ATOM 769 N N . SER A 1 94 ? 9.419 15.361 21.188 1.00 38.56 94 SER A N 1
ATOM 770 C CA . SER A 1 94 ? 10.145 16.636 21.179 1.00 38.56 94 SER A CA 1
ATOM 771 C C . SER A 1 94 ? 9.310 17.690 21.897 1.00 38.56 94 SER A C 1
ATOM 773 O O . SER A 1 94 ? 8.648 18.520 21.277 1.00 38.56 94 SER A O 1
ATOM 775 N N . SER A 1 95 ? 9.317 17.632 23.224 1.00 35.75 95 S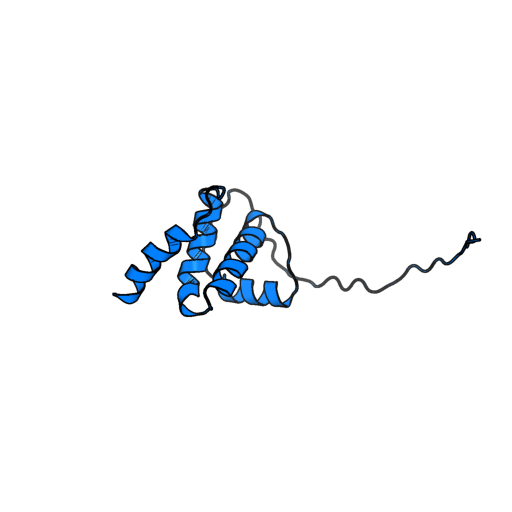ER A N 1
ATOM 776 C CA . SER A 1 95 ? 8.877 18.729 24.078 1.00 35.75 95 SER A CA 1
ATOM 777 C C . SER A 1 95 ? 10.052 19.673 24.360 1.00 35.75 95 SER A C 1
ATOM 779 O O . SER A 1 95 ? 10.967 19.285 25.083 1.00 35.75 95 SER A O 1
ATOM 781 N N . SER A 1 96 ? 9.923 20.914 23.859 1.00 41.47 96 SER A N 1
ATOM 782 C CA . SER A 1 96 ? 10.416 22.176 24.463 1.00 41.47 96 SER A CA 1
ATOM 783 C C . SER A 1 96 ? 11.942 22.443 24.340 1.00 41.47 96 SER A C 1
ATOM 785 O O . SER A 1 96 ? 12.736 21.537 24.514 1.00 41.47 96 SER A O 1
ATOM 787 N N . VAL A 1 97 ? 12.501 23.632 24.064 1.00 36.84 97 VAL A N 1
ATOM 788 C CA . VAL A 1 97 ? 12.124 25.053 24.220 1.00 36.84 97 VAL A CA 1
ATOM 789 C C . VAL A 1 97 ? 13.002 25.892 23.270 1.00 36.84 97 VAL A C 1
ATOM 791 O O . VAL A 1 97 ? 14.168 25.558 23.070 1.00 36.84 97 VAL A O 1
ATOM 794 N N . GLY A 1 98 ? 12.500 27.036 22.793 1.00 32.06 98 GLY A N 1
ATOM 795 C CA . GLY A 1 98 ? 13.356 28.118 22.294 1.00 32.06 98 GLY A CA 1
ATOM 796 C C . GLY A 1 98 ? 12.577 29.328 21.784 1.00 32.06 98 GLY A C 1
ATOM 797 O O . GLY A 1 98 ? 12.468 29.519 20.581 1.00 32.06 98 GLY A O 1
ATOM 798 N N . VAL A 1 99 ? 12.018 30.124 22.698 1.00 35.47 99 VAL A N 1
ATOM 799 C CA . VAL A 1 99 ? 11.489 31.470 22.417 1.00 35.47 99 VAL A CA 1
ATOM 800 C C . VAL A 1 99 ? 12.630 32.373 21.948 1.00 35.47 99 VAL A C 1
ATOM 802 O O . VAL A 1 99 ? 13.624 32.475 22.662 1.00 35.47 99 VAL A O 1
ATOM 805 N N . VAL A 1 100 ? 12.444 33.086 20.833 1.00 38.47 100 VAL A N 1
ATOM 806 C CA . VAL A 1 100 ? 12.925 34.469 20.691 1.00 38.47 100 VAL A CA 1
ATOM 807 C C . VAL A 1 100 ? 11.917 35.250 19.837 1.00 38.47 100 VAL A C 1
ATOM 809 O O . VAL A 1 100 ? 11.729 34.956 18.658 1.00 38.47 100 VAL A O 1
ATOM 812 N N . GLU A 1 101 ? 11.236 36.208 20.464 1.00 35.62 101 GLU A N 1
ATOM 813 C CA . GLU A 1 101 ? 10.534 37.311 19.799 1.00 35.62 101 GLU A CA 1
ATOM 814 C C . GLU A 1 101 ? 11.550 38.271 19.158 1.00 35.62 101 GLU A C 1
ATOM 816 O O . GLU A 1 101 ? 12.652 38.446 19.676 1.00 35.62 101 GLU A O 1
ATOM 821 N N . SER A 1 102 ? 11.182 38.892 18.034 1.00 34.06 102 SER A N 1
ATOM 822 C CA . SER A 1 102 ? 10.961 40.349 17.944 1.00 34.06 102 SER A CA 1
ATOM 823 C C . SER A 1 102 ? 10.950 40.820 16.482 1.00 34.06 102 SER A C 1
ATOM 825 O O . SER A 1 102 ? 11.972 40.836 15.804 1.00 34.06 102 SER A O 1
ATOM 827 N N . GLU A 1 103 ? 9.744 41.186 16.042 1.00 42.41 103 GLU A N 1
ATOM 828 C CA . GLU A 1 103 ? 9.364 42.421 15.334 1.00 42.41 103 GLU A CA 1
ATOM 829 C C . GLU A 1 103 ? 10.263 42.978 14.212 1.00 42.41 103 GLU A C 1
ATOM 831 O O . GLU A 1 103 ? 11.376 43.448 14.443 1.00 42.41 103 GLU A O 1
ATOM 836 N N . LYS A 1 104 ? 9.661 43.160 13.027 1.00 42.28 104 LYS A N 1
ATOM 837 C CA . LYS A 1 104 ? 9.247 44.508 12.593 1.00 42.28 104 LYS A CA 1
ATOM 838 C C . LYS A 1 104 ? 8.264 44.473 11.422 1.00 42.28 104 LYS A C 1
ATOM 840 O O . LYS A 1 104 ? 8.513 43.853 10.393 1.00 42.28 104 LYS A O 1
ATOM 845 N N . GLU A 1 105 ? 7.155 45.173 11.630 1.00 43.91 105 GLU A N 1
ATOM 846 C CA . GLU A 1 105 ? 6.228 45.652 10.611 1.00 43.91 105 GLU A CA 1
ATOM 847 C C . GLU A 1 105 ? 6.953 46.569 9.619 1.00 43.91 105 GLU A C 1
ATOM 849 O O . GLU A 1 105 ? 7.708 47.453 10.030 1.00 43.91 105 GLU A O 1
ATOM 854 N N . GLU A 1 106 ? 6.649 46.435 8.330 1.00 46.97 106 GLU A N 1
ATOM 855 C CA . GLU A 1 106 ? 6.734 47.565 7.409 1.00 46.97 106 GLU A CA 1
ATOM 856 C C . GLU A 1 106 ? 5.473 47.608 6.540 1.00 46.97 106 GLU A C 1
ATOM 858 O O . GLU A 1 106 ? 4.937 46.586 6.109 1.00 46.97 106 GLU A O 1
ATOM 863 N N . GLN A 1 107 ? 4.941 48.821 6.444 1.00 46.03 107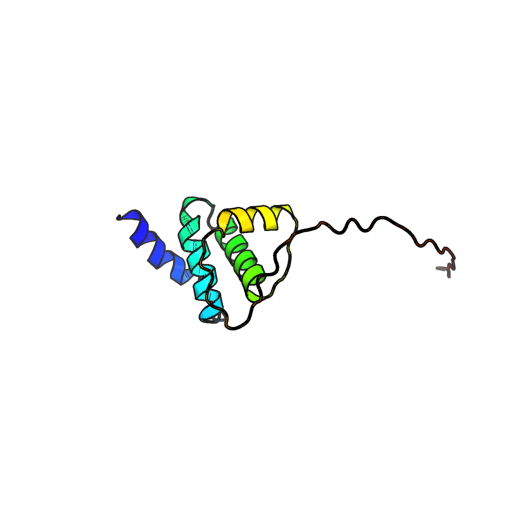 GLN A N 1
ATOM 864 C CA . GLN A 1 107 ? 3.537 49.157 6.270 1.00 46.03 107 GLN A CA 1
ATOM 865 C C . GLN A 1 107 ? 3.035 49.019 4.831 1.00 46.03 107 GLN A C 1
ATOM 867 O O . GLN A 1 107 ? 3.754 49.273 3.868 1.00 46.03 107 GLN A O 1
ATOM 872 N N . VAL A 1 108 ? 1.739 48.728 4.711 1.00 47.44 108 VAL A N 1
ATOM 873 C CA . VAL A 1 108 ? 0.927 49.062 3.538 1.00 47.44 108 VAL A CA 1
ATOM 874 C C . VAL A 1 108 ? 0.328 50.448 3.765 1.00 47.44 108 VAL A C 1
ATOM 876 O O . VAL A 1 108 ? -0.514 50.596 4.649 1.00 47.44 108 VAL A O 1
ATOM 879 N N . SER A 1 109 ? 0.730 51.432 2.957 1.00 49.38 109 SER A N 1
ATOM 880 C CA . SER A 1 109 ? -0.183 52.279 2.171 1.00 49.38 109 SER A CA 1
ATOM 881 C C . SER A 1 109 ? 0.573 53.176 1.197 1.00 49.38 109 SER A C 1
ATOM 883 O O . SER A 1 109 ? 1.721 53.560 1.498 1.00 49.38 109 SER A O 1
#